Protein AF-X0VW90-F1 (afdb_monomer)

Sequence (54 aa):
MGLDVELEHGLIDHHINVTDDDPIMTGEIALAHLNEFPDYYTRLEKMEKEAEGR

pLDDT: mean 95.06, std 7.48, range [52.25, 98.56]

Solvent-accessible surface area (backbone atoms only — not comparable to full-atom values): 3169 Å² total; per-residue (Å²): 107,54,51,62,57,57,44,44,51,28,77,76,36,69,94,64,34,84,53,76,79,35,69,65,65,36,35,51,56,35,48,50,45,41,71,78,32,87,55,42,68,64,53,48,54,52,55,49,54,63,60,73,73,111

InterPro domains:
  IPR043720 Domain of unknown function DUF5661 [PF18905] (1-50)

Radius of gyration: 11.95 Å; Cα contacts (8 Å, |Δi|>4): 35; chains: 1; bounding box: 31×19×26 Å

Organism: NCBI:txid412755

Structur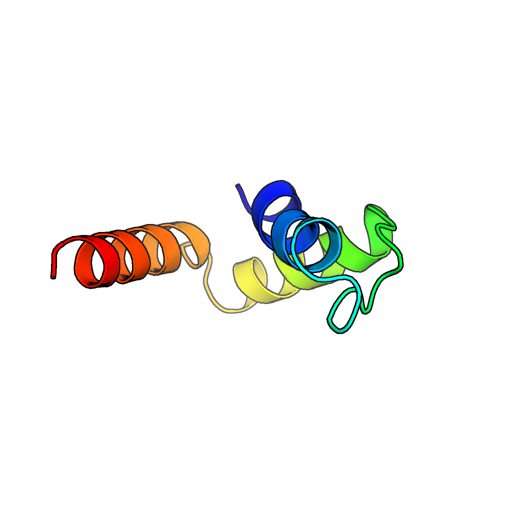e (mmCIF, N/CA/C/O backbone):
data_AF-X0VW90-F1
#
_entry.id   AF-X0VW90-F1
#
loop_
_atom_site.group_PDB
_atom_site.id
_atom_site.type_symbol
_atom_site.label_atom_id
_atom_site.label_alt_id
_atom_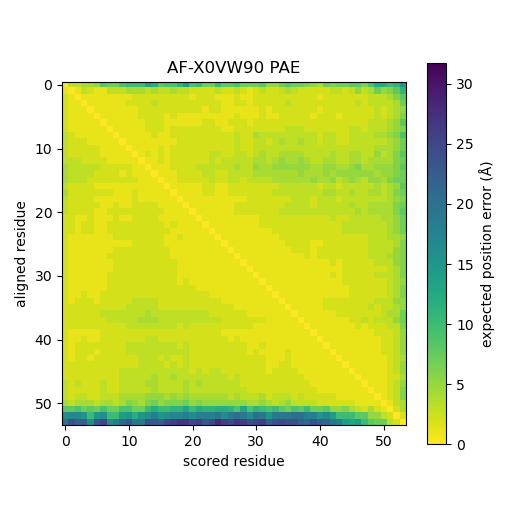site.label_comp_id
_atom_site.label_asym_id
_atom_site.label_entity_id
_atom_site.label_seq_id
_atom_site.pdbx_PDB_ins_code
_atom_site.Cartn_x
_atom_site.Cartn_y
_atom_site.Cartn_z
_atom_site.occupancy
_atom_site.B_iso_or_equiv
_atom_site.auth_seq_id
_atom_site.auth_comp_id
_atom_site.auth_asym_id
_atom_site.auth_atom_id
_atom_site.pdbx_PDB_model_num
ATOM 1 N N . MET A 1 1 ? 1.595 -4.846 5.053 1.00 80.00 1 MET A N 1
ATOM 2 C CA . MET A 1 1 ? 0.579 -3.776 4.960 1.00 80.00 1 MET A CA 1
ATOM 3 C C . MET A 1 1 ? 0.781 -3.023 3.667 1.00 80.00 1 MET A C 1
ATOM 5 O O . MET A 1 1 ? 0.050 -3.345 2.758 1.00 80.00 1 MET A O 1
ATOM 9 N N . GLY A 1 2 ? 1.777 -2.142 3.517 1.00 94.94 2 GLY A N 1
ATOM 10 C CA . GLY A 1 2 ? 1.813 -1.272 2.333 1.00 94.94 2 GLY A CA 1
ATOM 11 C C . GLY A 1 2 ? 1.799 -1.967 0.969 1.00 94.94 2 GLY A C 1
ATOM 12 O O . GLY A 1 2 ? 0.847 -1.804 0.226 1.00 94.94 2 GLY A O 1
ATOM 13 N N . LEU A 1 3 ? 2.802 -2.799 0.671 1.00 96.75 3 LEU A N 1
ATOM 14 C CA . LEU A 1 3 ? 2.881 -3.483 -0.628 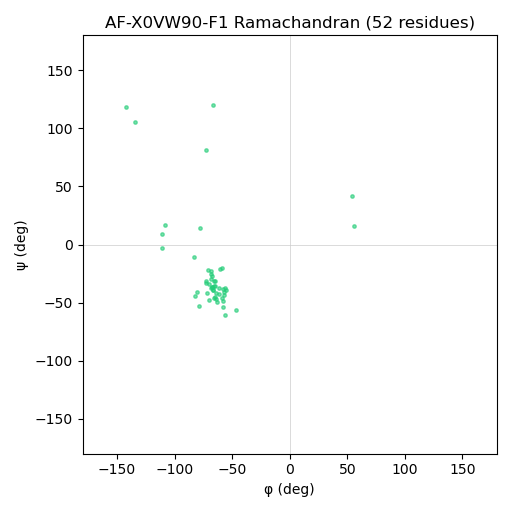1.00 96.75 3 LEU A CA 1
ATOM 15 C C . LEU A 1 3 ? 1.632 -4.327 -0.947 1.00 96.75 3 LEU A C 1
ATOM 17 O O . LEU A 1 3 ? 1.164 -4.313 -2.078 1.00 96.75 3 LEU A O 1
ATOM 21 N N . ASP A 1 4 ? 1.097 -5.042 0.045 1.00 96.31 4 ASP A N 1
ATOM 22 C CA . ASP A 1 4 ? -0.076 -5.905 -0.141 1.00 96.31 4 ASP A CA 1
ATOM 23 C C . ASP A 1 4 ? -1.339 -5.088 -0.469 1.00 96.31 4 ASP A C 1
ATOM 25 O O . ASP A 1 4 ? -2.122 -5.501 -1.317 1.00 96.31 4 ASP A O 1
ATOM 29 N N . VAL A 1 5 ? -1.504 -3.923 0.175 1.00 96.44 5 VAL A N 1
ATOM 30 C CA . VAL A 1 5 ? -2.628 -2.995 -0.055 1.00 96.44 5 VAL A CA 1
ATOM 31 C C . VAL A 1 5 ? -2.566 -2.407 -1.462 1.00 96.44 5 VAL A C 1
ATOM 33 O O . VAL A 1 5 ? -3.563 -2.409 -2.174 1.00 96.44 5 VAL A O 1
ATOM 36 N N . GLU A 1 6 ? -1.390 -1.958 -1.905 1.00 97.12 6 GLU A N 1
ATOM 37 C CA . GLU A 1 6 ? -1.263 -1.378 -3.247 1.00 97.12 6 GLU A CA 1
ATOM 38 C C . GLU A 1 6 ? -1.476 -2.427 -4.356 1.00 97.12 6 GLU A C 1
ATOM 40 O O . GLU A 1 6 ? -2.088 -2.129 -5.382 1.00 97.12 6 GLU A O 1
ATOM 45 N N . LEU A 1 7 ? -1.012 -3.669 -4.150 1.00 97.06 7 LEU A N 1
ATOM 46 C CA . LEU A 1 7 ? -1.240 -4.775 -5.090 1.00 97.06 7 LEU A CA 1
ATOM 47 C C . LEU A 1 7 ? -2.726 -5.144 -5.207 1.00 97.06 7 LEU A C 1
ATOM 49 O O . LEU A 1 7 ? -3.190 -5.497 -6.291 1.00 97.06 7 LEU A O 1
ATOM 53 N N . GLU A 1 8 ? -3.486 -5.059 -4.114 1.00 95.69 8 GLU A N 1
ATOM 54 C CA . GLU A 1 8 ? -4.907 -5.417 -4.093 1.00 95.69 8 GLU A CA 1
ATOM 55 C C . GLU A 1 8 ? -5.722 -4.637 -5.136 1.00 95.69 8 GLU A C 1
ATOM 57 O O . GLU A 1 8 ? -6.589 -5.214 -5.793 1.00 95.69 8 GLU A O 1
ATOM 62 N N . HIS A 1 9 ? -5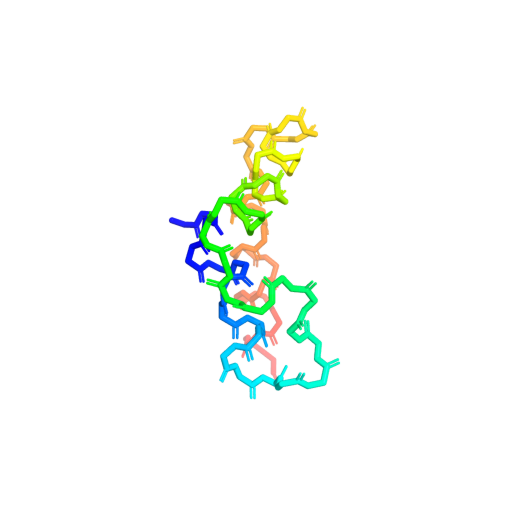.405 -3.360 -5.366 1.00 94.75 9 HIS A N 1
ATOM 63 C CA . HIS A 1 9 ? -6.105 -2.532 -6.349 1.00 94.75 9 HIS A CA 1
ATOM 64 C C . HIS A 1 9 ? -6.058 -3.120 -7.766 1.00 94.75 9 HIS A C 1
ATOM 66 O O . HIS A 1 9 ? -7.104 -3.251 -8.406 1.00 94.75 9 HIS A O 1
ATOM 72 N N . GLY A 1 10 ? -4.871 -3.514 -8.238 1.00 95.12 10 GLY A N 1
ATOM 73 C CA . GLY A 1 10 ? -4.693 -4.100 -9.569 1.00 95.12 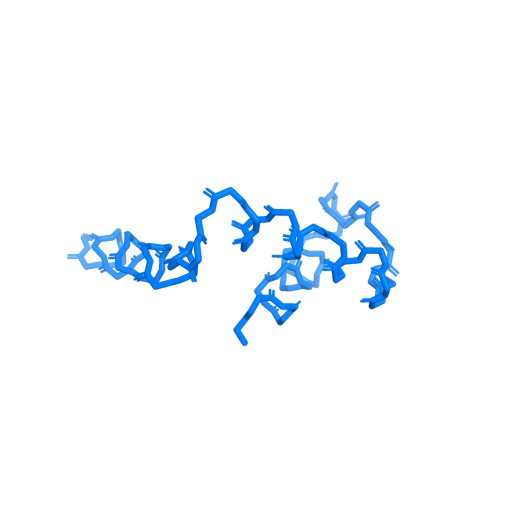10 GLY A CA 1
ATOM 74 C C . GLY A 1 10 ? -5.280 -5.508 -9.694 1.00 95.12 10 GLY A C 1
ATOM 75 O O . GLY A 1 10 ? -5.834 -5.851 -10.742 1.00 95.12 10 GLY A O 1
ATOM 76 N N . LEU A 1 11 ? -5.225 -6.289 -8.609 1.00 95.50 11 LEU A N 1
ATOM 77 C CA . LEU A 1 11 ? -5.775 -7.647 -8.543 1.00 95.50 11 LEU A CA 1
ATOM 78 C C . LEU A 1 11 ? -7.312 -7.670 -8.498 1.00 95.50 11 LEU A C 1
ATOM 80 O O . LEU A 1 11 ? -7.924 -8.623 -8.985 1.00 95.50 11 LEU A O 1
ATOM 84 N N . ILE A 1 12 ? -7.943 -6.648 -7.911 1.00 96.56 12 ILE A N 1
ATOM 85 C CA . ILE A 1 12 ? -9.405 -6.505 -7.865 1.00 96.56 12 ILE A CA 1
ATOM 86 C C . ILE A 1 12 ? -9.939 -5.899 -9.165 1.00 96.56 12 ILE A C 1
ATOM 88 O O . ILE A 1 12 ? -10.947 -6.378 -9.691 1.00 96.56 12 ILE A O 1
ATOM 92 N N . ASP A 1 13 ? -9.287 -4.856 -9.683 1.00 96.25 13 ASP A N 1
ATOM 93 C CA . ASP A 1 13 ? -9.708 -4.171 -10.903 1.00 96.25 13 ASP A CA 1
ATOM 94 C C . ASP A 1 13 ? -8.523 -3.910 -11.843 1.00 96.25 13 ASP A C 1
ATOM 96 O O . ASP A 1 13 ? -7.720 -2.989 -11.684 1.00 96.25 13 ASP A O 1
ATOM 100 N N . HIS A 1 14 ? -8.474 -4.700 -12.915 1.00 95.00 14 HIS A N 1
ATOM 101 C CA . HIS A 1 14 ? -7.442 -4.603 -13.942 1.00 95.00 14 HIS A CA 1
ATOM 102 C C . HIS A 1 14 ? -7.412 -3.232 -14.644 1.00 95.00 14 HIS A C 1
ATOM 104 O O . HIS A 1 14 ? -6.386 -2.877 -15.223 1.00 95.00 14 HIS A O 1
ATOM 110 N N . HIS A 1 15 ? -8.495 -2.444 -14.622 1.00 97.12 15 HIS A N 1
ATOM 111 C CA . HIS A 1 15 ? -8.494 -1.100 -15.213 1.00 97.12 15 HIS A CA 1
ATOM 112 C C . HIS A 1 15 ? -7.618 -0.106 -14.449 1.00 97.12 15 HIS A C 1
ATOM 114 O O . HIS A 1 15 ? -7.185 0.888 -15.037 1.00 97.12 15 HIS A O 1
ATOM 120 N N . ILE A 1 16 ? -7.357 -0.370 -13.168 1.00 94.69 16 ILE A N 1
ATOM 121 C CA . ILE A 1 16 ? -6.509 0.458 -12.306 1.00 94.69 16 ILE A CA 1
ATOM 122 C C . ILE A 1 16 ? -5.192 -0.238 -11.942 1.00 94.69 16 ILE A C 1
ATOM 124 O O . ILE A 1 16 ? -4.434 0.286 -11.129 1.00 94.69 16 ILE A O 1
ATOM 128 N N . ASN A 1 17 ? -4.880 -1.377 -12.574 1.00 97.38 17 ASN A N 1
ATOM 129 C CA . ASN A 1 17 ? -3.575 -2.019 -12.461 1.00 97.38 17 ASN A CA 1
ATOM 130 C C . ASN A 1 17 ? -2.515 -1.214 -13.230 1.00 97.38 17 ASN A C 1
ATOM 132 O O . ASN A 1 17 ? -2.195 -1.485 -14.387 1.00 97.38 17 ASN A O 1
ATOM 136 N N . VAL A 1 18 ? -2.011 -0.161 -12.592 1.00 97.25 18 VAL A N 1
ATOM 137 C CA . VAL A 1 18 ? -1.063 0.782 -13.201 1.00 97.25 18 VAL A CA 1
ATOM 138 C C . VAL A 1 18 ? 0.391 0.310 -13.147 1.00 97.25 18 VAL A C 1
ATOM 140 O O . VAL A 1 18 ? 1.242 0.913 -13.801 1.00 97.25 18 VAL A O 1
ATOM 143 N N . THR A 1 19 ? 0.683 -0.750 -12.392 1.00 97.56 19 THR A N 1
ATOM 144 C CA . THR A 1 19 ? 2.030 -1.319 -12.223 1.00 97.56 19 THR A CA 1
ATOM 145 C C . THR A 1 19 ? 2.199 -2.693 -12.870 1.00 97.56 19 THR A C 1
ATOM 147 O O . THR A 1 19 ? 3.311 -3.215 -12.854 1.00 97.56 19 THR A O 1
ATOM 150 N N . ASP A 1 20 ? 1.137 -3.257 -13.454 1.00 97.31 20 ASP A N 1
ATOM 151 C CA . ASP A 1 20 ? 1.097 -4.624 -14.002 1.00 97.31 20 ASP A CA 1
ATOM 152 C C . ASP A 1 20 ? 1.522 -5.680 -12.963 1.00 97.31 20 ASP A C 1
ATOM 154 O O . ASP A 1 20 ? 2.308 -6.583 -13.243 1.00 97.31 20 ASP A O 1
ATOM 158 N N . ASP A 1 21 ? 1.055 -5.506 -11.722 1.00 96.56 2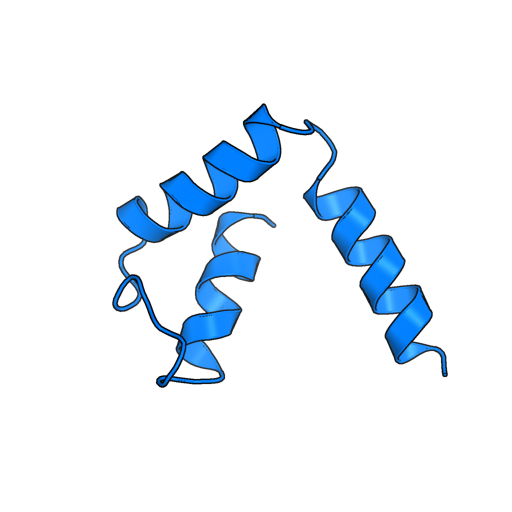1 ASP A N 1
ATOM 159 C CA . ASP A 1 21 ? 1.406 -6.320 -10.548 1.00 96.56 21 ASP A CA 1
ATOM 160 C C . ASP A 1 21 ? 2.920 -6.411 -10.247 1.00 96.56 21 ASP A C 1
ATOM 162 O O . ASP A 1 21 ? 3.352 -7.263 -9.462 1.00 96.56 21 ASP A O 1
ATOM 166 N N . ASP A 1 22 ? 3.756 -5.537 -10.827 1.00 98.06 22 ASP A N 1
ATOM 167 C CA . ASP A 1 22 ? 5.194 -5.547 -10.564 1.00 98.06 22 ASP A CA 1
ATOM 168 C C . ASP A 1 22 ? 5.468 -5.150 -9.098 1.00 98.06 22 ASP A C 1
ATOM 170 O O . ASP A 1 22 ? 5.121 -4.040 -8.669 1.00 98.06 22 ASP A O 1
ATOM 174 N N . PRO A 1 23 ? 6.110 -6.021 -8.298 1.00 96.31 23 PRO A N 1
ATOM 175 C CA . PRO A 1 23 ? 6.258 -5.795 -6.864 1.00 96.31 23 PRO A CA 1
ATOM 176 C C . PRO A 1 23 ? 7.241 -4.667 -6.524 1.00 96.31 23 PRO A C 1
ATOM 178 O O . PRO A 1 23 ? 7.170 -4.116 -5.424 1.00 96.31 23 PRO A O 1
ATOM 181 N N . ILE A 1 24 ? 8.160 -4.313 -7.428 1.00 98.06 24 ILE A N 1
ATOM 182 C CA . ILE A 1 24 ? 9.113 -3.221 -7.204 1.00 98.06 24 ILE A CA 1
ATOM 183 C C . ILE A 1 24 ? 8.418 -1.887 -7.450 1.00 98.06 24 ILE A C 1
ATOM 185 O O . ILE A 1 24 ? 8.399 -1.049 -6.551 1.00 98.06 24 ILE A O 1
ATOM 189 N N . MET A 1 25 ? 7.784 -1.726 -8.610 1.00 98.25 25 MET A N 1
ATOM 190 C CA . MET A 1 25 ? 7.018 -0.527 -8.965 1.00 98.25 25 MET A CA 1
ATOM 191 C C . MET A 1 25 ? 5.906 -0.257 -7.944 1.00 98.25 25 MET A C 1
ATOM 193 O O . MET A 1 25 ? 5.734 0.867 -7.475 1.00 98.25 25 MET A O 1
ATOM 197 N N . THR A 1 26 ? 5.188 -1.303 -7.534 1.00 98.25 26 THR A N 1
ATOM 198 C CA . THR A 1 26 ? 4.127 -1.199 -6.522 1.00 98.25 26 THR A CA 1
ATOM 199 C C . THR A 1 26 ? 4.693 -0.856 -5.138 1.00 98.25 26 THR A C 1
ATOM 201 O O . THR A 1 26 ? 4.127 -0.053 -4.396 1.00 98.25 26 THR A O 1
ATOM 204 N N . GLY A 1 27 ? 5.870 -1.392 -4.800 1.00 97.75 27 GLY A N 1
ATOM 205 C CA . GLY A 1 27 ? 6.580 -1.054 -3.568 1.00 97.75 27 GLY A CA 1
ATOM 206 C C . GLY A 1 27 ? 7.039 0.406 -3.495 1.00 97.75 27 GLY A C 1
ATOM 207 O O . GLY A 1 27 ? 7.071 0.970 -2.401 1.00 97.75 27 GLY A O 1
ATOM 208 N N . GLU A 1 28 ? 7.358 1.044 -4.625 1.00 98.38 28 GLU A N 1
ATOM 209 C CA . GLU A 1 28 ? 7.710 2.472 -4.669 1.00 98.38 28 GLU A CA 1
ATOM 210 C C . GLU A 1 28 ? 6.525 3.375 -4.300 1.00 98.38 28 GLU A C 1
ATOM 212 O O . GLU A 1 28 ? 6.720 4.370 -3.598 1.00 98.38 28 GLU A O 1
ATOM 217 N N . ILE A 1 29 ? 5.299 3.001 -4.686 1.00 98.00 29 ILE A N 1
ATOM 218 C CA . ILE A 1 29 ? 4.065 3.692 -4.271 1.00 98.00 29 ILE A CA 1
ATOM 219 C C . ILE A 1 29 ? 3.903 3.585 -2.752 1.00 98.00 29 ILE A C 1
ATOM 221 O O . ILE A 1 29 ? 3.770 4.597 -2.059 1.00 98.00 29 ILE A O 1
ATOM 225 N N . ALA A 1 30 ? 4.037 2.371 -2.211 1.00 98.00 30 ALA A N 1
ATOM 226 C CA . ALA A 1 30 ? 3.940 2.159 -0.771 1.00 98.00 30 ALA A CA 1
ATOM 227 C C . ALA A 1 30 ? 5.023 2.910 0.022 1.00 98.00 30 ALA A C 1
ATOM 229 O O . ALA A 1 30 ? 4.772 3.447 1.106 1.00 98.00 30 ALA A O 1
ATOM 230 N N . LEU A 1 31 ? 6.238 2.983 -0.525 1.00 98.31 31 LEU A N 1
ATOM 231 C CA . LEU A 1 31 ? 7.333 3.756 0.050 1.00 98.31 31 LEU A CA 1
ATOM 232 C C . LEU A 1 31 ? 7.052 5.264 0.005 1.00 98.31 31 LEU A C 1
ATOM 234 O O . LEU A 1 31 ? 7.373 5.963 0.968 1.00 98.31 31 LEU A O 1
ATOM 238 N N . ALA A 1 32 ? 6.452 5.777 -1.072 1.00 98.56 32 ALA A N 1
ATOM 239 C CA . ALA A 1 32 ? 6.058 7.180 -1.167 1.00 98.56 32 ALA A CA 1
ATOM 240 C C . ALA A 1 32 ? 5.083 7.552 -0.039 1.00 98.56 32 ALA A C 1
ATOM 242 O O . ALA A 1 32 ? 5.323 8.524 0.677 1.00 98.56 32 ALA A O 1
ATOM 243 N N . HIS A 1 33 ? 4.068 6.724 0.207 1.00 98.25 33 HIS A N 1
ATOM 244 C CA . HIS A 1 33 ? 3.112 6.933 1.296 1.00 98.25 33 HIS A CA 1
ATOM 245 C C . HIS A 1 33 ? 3.761 6.929 2.685 1.00 98.25 33 HIS A C 1
ATOM 247 O O . HIS A 1 33 ? 3.480 7.809 3.500 1.00 98.25 33 HIS A O 1
ATOM 253 N N . LEU A 1 34 ? 4.686 6.000 2.949 1.00 97.75 34 LEU A N 1
ATOM 254 C CA . LEU A 1 34 ? 5.438 5.969 4.211 1.00 97.75 34 LEU A CA 1
ATOM 255 C C . LEU A 1 34 ? 6.373 7.177 4.389 1.00 97.75 34 LEU A C 1
ATOM 257 O O . LEU A 1 34 ? 6.601 7.609 5.521 1.00 97.75 34 LEU A O 1
ATOM 261 N N . ASN A 1 35 ? 6.908 7.727 3.295 1.00 98.19 35 ASN A N 1
ATOM 262 C CA . ASN A 1 35 ? 7.718 8.947 3.326 1.00 98.19 35 ASN A CA 1
ATOM 263 C C . ASN A 1 35 ? 6.875 10.206 3.577 1.00 98.19 35 ASN A C 1
ATOM 265 O O . ASN A 1 35 ? 7.361 11.131 4.228 1.00 98.19 35 ASN A O 1
ATOM 269 N N . GLU A 1 36 ? 5.633 10.253 3.088 1.00 98.25 36 GLU A N 1
ATOM 270 C CA . GLU A 1 36 ? 4.695 11.341 3.393 1.00 98.25 36 GLU A CA 1
ATOM 271 C C . GLU A 1 36 ? 4.236 11.281 4.853 1.00 98.25 36 GLU A C 1
ATOM 273 O O . GLU A 1 36 ? 4.282 12.285 5.570 1.00 98.25 36 GLU A O 1
ATOM 278 N N . PHE A 1 37 ? 3.830 10.093 5.308 1.00 98.00 37 PHE A N 1
ATOM 279 C CA . PHE A 1 37 ? 3.404 9.845 6.678 1.00 98.00 37 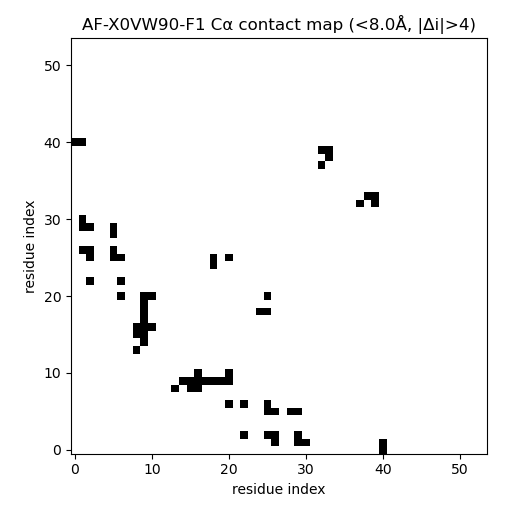PHE A CA 1
ATOM 280 C C . PHE A 1 37 ? 3.876 8.461 7.150 1.00 98.00 37 PHE A C 1
ATOM 282 O O . PHE A 1 37 ? 3.396 7.447 6.641 1.00 98.00 37 PHE A O 1
ATOM 289 N N . PRO A 1 38 ? 4.723 8.378 8.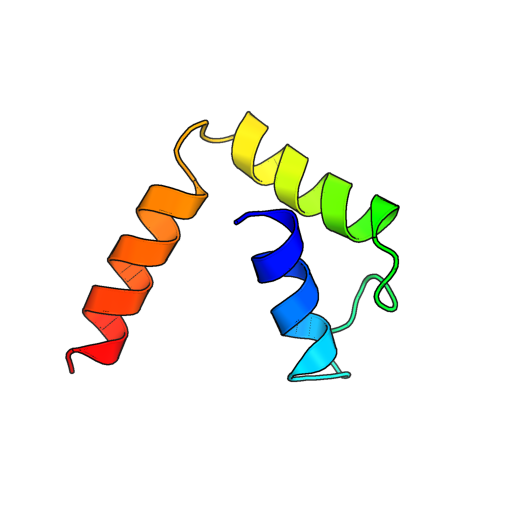196 1.00 97.38 38 PRO A N 1
ATOM 290 C CA . PRO A 1 38 ? 5.180 7.090 8.727 1.00 97.38 38 PRO A CA 1
ATOM 291 C C . PRO A 1 38 ? 4.051 6.163 9.207 1.00 97.38 38 PRO A C 1
ATOM 293 O O . PRO A 1 38 ? 4.254 4.960 9.339 1.00 97.38 38 PRO A O 1
ATOM 296 N N . ASP A 1 39 ? 2.869 6.717 9.493 1.00 97.88 39 ASP A N 1
ATOM 297 C CA . ASP A 1 39 ? 1.669 6.017 9.953 1.00 97.88 39 ASP A CA 1
ATOM 298 C C . ASP A 1 39 ? 0.557 5.928 8.889 1.00 97.88 39 ASP A C 1
ATOM 300 O O . ASP A 1 39 ? -0.58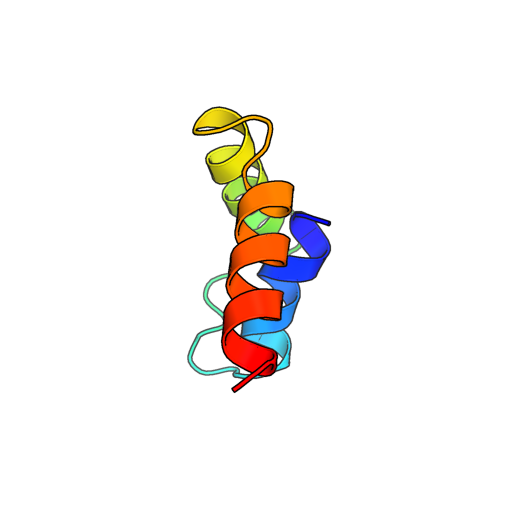7 5.637 9.243 1.00 97.88 39 ASP A O 1
ATOM 304 N N . TYR A 1 40 ? 0.863 6.162 7.605 1.00 98.44 40 TYR A N 1
ATOM 305 C CA . TYR A 1 40 ? -0.118 6.215 6.509 1.00 98.44 40 TYR A CA 1
ATOM 306 C C . TYR A 1 40 ? -1.115 5.047 6.532 1.00 98.44 40 TYR A C 1
ATOM 308 O O . TYR A 1 40 ? -2.320 5.261 6.653 1.00 98.44 40 TYR A O 1
ATOM 316 N N . TYR A 1 41 ? -0.618 3.807 6.508 1.00 97.81 41 TYR A N 1
ATOM 317 C CA . TYR A 1 41 ? -1.480 2.623 6.441 1.00 97.81 41 TYR A CA 1
ATOM 318 C C . TYR A 1 41 ? -2.298 2.390 7.716 1.00 97.81 41 TYR A C 1
ATOM 320 O O . TYR A 1 41 ? -3.389 1.836 7.647 1.00 97.81 41 TYR A O 1
ATOM 328 N N . THR A 1 42 ? -1.833 2.872 8.872 1.00 97.00 42 THR A N 1
ATOM 329 C CA . THR A 1 42 ? -2.629 2.864 10.109 1.00 97.00 42 THR A CA 1
ATOM 330 C C . THR A 1 42 ? -3.816 3.825 10.005 1.00 97.00 42 THR A C 1
ATOM 332 O O . THR A 1 42 ? -4.901 3.546 10.518 1.00 97.00 42 THR A O 1
ATOM 335 N N . ARG A 1 43 ? -3.631 4.980 9.351 1.00 97.31 43 ARG A N 1
ATOM 336 C CA . ARG A 1 43 ? -4.715 5.945 9.114 1.00 97.31 43 ARG A CA 1
ATOM 337 C C . ARG A 1 43 ? -5.704 5.430 8.077 1.00 97.31 43 ARG A C 1
ATOM 339 O O . ARG A 1 43 ? -6.903 5.578 8.300 1.00 97.31 43 ARG A O 1
ATOM 346 N N . LEU A 1 44 ? -5.202 4.818 7.003 1.00 96.75 44 LEU A N 1
ATOM 347 C CA . LEU A 1 44 ? -6.023 4.201 5.964 1.00 96.75 44 LEU A CA 1
ATOM 348 C C . LEU A 1 44 ? -6.943 3.131 6.562 1.00 96.75 44 LEU A C 1
ATOM 350 O O . LEU A 1 44 ? -8.159 3.267 6.471 1.00 96.75 44 LEU A O 1
ATOM 354 N N . GLU A 1 45 ? -6.379 2.170 7.301 1.00 95.38 45 GLU A N 1
ATOM 355 C CA . GLU A 1 45 ? -7.143 1.094 7.948 1.00 95.38 45 GLU A CA 1
ATOM 356 C C . GLU A 1 45 ? -8.253 1.649 8.861 1.00 95.38 45 GLU A C 1
ATOM 358 O O . GLU A 1 45 ? -9.367 1.124 8.921 1.00 95.38 45 GLU A O 1
ATOM 363 N N . LYS A 1 46 ? -7.968 2.737 9.588 1.00 96.69 46 LYS A N 1
ATOM 364 C CA . LYS A 1 46 ? -8.970 3.397 10.431 1.00 96.69 46 LYS A CA 1
ATOM 365 C C . LYS A 1 46 ? -10.103 4.005 9.595 1.00 96.69 46 LYS A C 1
ATOM 367 O O . LYS A 1 46 ? -11.263 3.850 9.969 1.00 96.69 46 LYS A O 1
ATOM 372 N N . MET A 1 47 ? -9.778 4.698 8.503 1.00 96.25 47 MET A N 1
ATOM 373 C CA . MET A 1 47 ? -10.773 5.306 7.613 1.00 96.25 47 MET A CA 1
ATOM 374 C C . MET A 1 47 ? -11.655 4.253 6.935 1.00 96.25 47 MET A C 1
ATOM 376 O O . MET A 1 47 ? -12.868 4.442 6.863 1.00 96.25 47 MET A O 1
ATOM 380 N N . GLU A 1 48 ? -11.075 3.142 6.488 1.00 94.06 48 GLU A N 1
ATOM 381 C CA . GLU A 1 48 ? -11.808 2.036 5.859 1.00 94.06 48 GLU A CA 1
ATOM 382 C C . GLU A 1 48 ? -12.784 1.384 6.838 1.00 94.06 48 GLU A C 1
ATOM 384 O O . GLU A 1 48 ? -13.969 1.273 6.536 1.00 94.06 48 GLU A O 1
ATOM 389 N N . LYS A 1 49 ? -12.343 1.080 8.065 1.00 95.12 49 LYS A N 1
ATOM 390 C CA . LYS A 1 49 ? -13.223 0.555 9.126 1.00 95.12 49 LYS A CA 1
ATOM 391 C C . LYS A 1 49 ? -14.397 1.484 9.444 1.00 95.12 49 LYS A C 1
ATOM 393 O O . LYS A 1 49 ? -15.501 1.019 9.726 1.00 95.12 49 LYS A O 1
ATOM 398 N N . GLU A 1 50 ? -14.173 2.798 9.430 1.00 96.12 50 GLU A N 1
ATOM 399 C CA . GLU A 1 50 ? -15.240 3.790 9.621 1.00 96.12 50 GLU A CA 1
ATOM 400 C C . GLU A 1 50 ? -16.226 3.831 8.437 1.00 96.12 50 GLU A C 1
ATOM 402 O O . GLU A 1 50 ? -17.403 4.144 8.642 1.00 96.12 50 GLU A O 1
ATOM 407 N N . ALA A 1 51 ? -15.770 3.510 7.222 1.00 94.06 51 ALA A N 1
ATOM 408 C CA . ALA A 1 51 ? -16.593 3.449 6.016 1.00 94.06 51 ALA A CA 1
ATOM 409 C C . ALA A 1 51 ? -17.385 2.136 5.899 1.00 94.06 51 ALA A C 1
ATOM 411 O O . ALA A 1 51 ? -18.560 2.181 5.549 1.00 94.06 51 ALA A O 1
ATOM 412 N N . GLU A 1 52 ? -16.779 0.995 6.240 1.00 87.44 52 GLU A N 1
ATOM 413 C CA . GLU A 1 52 ? -17.427 -0.327 6.271 1.00 87.44 52 GLU A CA 1
ATOM 414 C C . GLU A 1 52 ? -18.493 -0.444 7.373 1.00 87.44 52 GLU A C 1
ATOM 416 O O . GLU A 1 52 ? -19.434 -1.226 7.264 1.00 87.44 52 GLU A O 1
ATOM 421 N N . GLY A 1 53 ? -18.354 0.331 8.453 1.00 69.31 53 GLY A N 1
ATOM 422 C CA . GLY A 1 53 ? -19.289 0.361 9.581 1.00 69.31 53 GLY A CA 1
ATOM 423 C C . GLY A 1 53 ? -20.588 1.148 9.346 1.00 69.31 53 GLY A C 1
ATOM 424 O O . GLY A 1 53 ? -21.267 1.477 10.325 1.00 69.31 53 GLY A O 1
ATOM 425 N N . ARG A 1 54 ? -20.927 1.489 8.098 1.00 52.25 54 ARG A N 1
ATOM 426 C CA . ARG A 1 54 ? -22.152 2.197 7.684 1.00 52.25 54 ARG A CA 1
ATOM 427 C C . ARG A 1 54 ? -22.899 1.426 6.605 1.00 52.25 54 ARG A C 1
ATOM 429 O O . ARG A 1 54 ? -24.143 1.567 6.591 1.00 52.25 54 ARG A O 1
#

Secondary structure (DSSP, 8-state):
-HHHHHHHHHHH-GGG-SSTT-HHHHHHHHHHHHHH-TTHHHHHHHHHHHHHT-

Mean predicted aligned error: 2.9 Å

Foldseek 3Di:
DQLVVLLVVCVVPVVPPPPVSDSVVSVVVSVVQCVVPVCRVVVVVVVVVVVVVD